Protein AF-A0A6C1QV96-F1 (afdb_monomer)

Mean predicted aligned error: 10.07 Å

Structure (mmCIF, N/CA/C/O backbone):
data_AF-A0A6C1QV96-F1
#
_entry.id   AF-A0A6C1QV96-F1
#
loop_
_atom_site.group_PDB
_atom_site.id
_atom_site.type_symbol
_atom_site.label_atom_id
_atom_site.label_alt_id
_atom_site.label_comp_id
_atom_site.label_asym_id
_atom_site.label_entity_id
_atom_site.label_seq_id
_atom_site.pdbx_PDB_ins_code
_atom_site.Cartn_x
_atom_site.Cartn_y
_atom_site.Cartn_z
_atom_site.occupancy
_atom_site.B_iso_or_equiv
_atom_site.auth_seq_id
_atom_site.auth_comp_id
_atom_site.auth_asym_id
_atom_site.auth_atom_id
_atom_site.pdbx_PDB_model_num
ATOM 1 N N . MET A 1 1 ? 5.468 9.090 10.268 1.00 42.44 1 MET A N 1
ATOM 2 C CA . MET A 1 1 ? 4.705 9.074 11.534 1.00 42.44 1 MET A CA 1
ATOM 3 C C . MET A 1 1 ? 4.194 7.648 11.706 1.00 42.44 1 MET A C 1
ATOM 5 O O . MET A 1 1 ? 3.768 7.083 10.710 1.00 42.44 1 MET A O 1
ATOM 9 N N . ARG A 1 2 ? 4.436 7.031 12.870 1.00 30.80 2 ARG A N 1
ATOM 10 C CA . ARG A 1 2 ? 4.419 5.569 13.121 1.00 30.80 2 ARG A CA 1
ATOM 11 C C . ARG A 1 2 ? 2.997 5.067 13.386 1.00 30.80 2 ARG A C 1
ATOM 13 O O . ARG A 1 2 ? 2.287 5.764 14.103 1.00 30.80 2 ARG A O 1
ATOM 20 N N . ALA A 1 3 ? 2.606 3.925 12.824 1.00 29.66 3 ALA A N 1
ATOM 21 C CA . ALA A 1 3 ? 1.227 3.441 12.750 1.00 29.66 3 ALA A CA 1
ATOM 22 C C . ALA A 1 3 ? 1.104 2.076 13.427 1.00 29.66 3 ALA A C 1
ATOM 24 O O . ALA A 1 3 ? 1.693 1.108 12.966 1.00 29.66 3 ALA A O 1
ATOM 25 N N . ARG A 1 4 ? 0.326 2.020 14.512 1.00 46.94 4 ARG A N 1
ATOM 26 C CA . ARG A 1 4 ? 0.159 0.824 15.344 1.00 46.94 4 ARG A CA 1
ATOM 27 C C . ARG A 1 4 ? -1.133 0.080 15.023 1.00 46.94 4 ARG A C 1
ATOM 29 O O . ARG A 1 4 ? -2.158 0.720 14.788 1.00 46.94 4 ARG A O 1
ATOM 36 N N . PHE A 1 5 ? -1.088 -1.251 15.064 1.00 37.53 5 PHE A N 1
ATOM 37 C CA . PHE A 1 5 ? -2.186 -2.141 14.682 1.00 37.53 5 PHE A CA 1
ATOM 38 C C . PHE A 1 5 ? -2.646 -3.046 15.832 1.00 37.53 5 PHE A C 1
ATOM 40 O O . PHE A 1 5 ? -1.826 -3.669 16.489 1.00 37.53 5 PHE A O 1
ATOM 47 N N . LEU A 1 6 ? -3.963 -3.163 16.062 1.00 41.91 6 LEU A N 1
ATOM 48 C CA . LEU A 1 6 ? -4.543 -4.120 17.021 1.00 41.91 6 LEU A CA 1
ATOM 49 C C . LEU A 1 6 ? -5.731 -4.884 16.407 1.00 41.91 6 LEU A C 1
ATOM 51 O O . LEU A 1 6 ? -6.506 -4.312 15.639 1.00 41.91 6 LEU A O 1
ATOM 55 N N . CYS A 1 7 ? -5.881 -6.166 16.753 1.00 37.94 7 CYS A N 1
ATOM 56 C CA . CYS A 1 7 ? -7.058 -7.007 16.502 1.00 37.94 7 CYS A CA 1
ATOM 57 C C . CYS A 1 7 ? -7.364 -7.795 17.788 1.00 37.94 7 CYS A C 1
ATOM 59 O O . CYS A 1 7 ? -6.455 -8.359 18.385 1.00 37.94 7 CYS A O 1
ATOM 61 N N . ALA A 1 8 ? -8.620 -7.841 18.238 1.00 47.38 8 ALA A N 1
ATOM 62 C CA . ALA A 1 8 ? -9.028 -8.585 19.435 1.00 47.38 8 ALA A CA 1
ATOM 63 C C . ALA A 1 8 ? -10.166 -9.554 19.097 1.00 47.38 8 ALA A C 1
ATOM 65 O O . ALA A 1 8 ? -11.091 -9.165 18.384 1.00 47.38 8 ALA A O 1
ATOM 66 N N . VAL A 1 9 ? -10.136 -10.780 19.641 1.00 48.00 9 VAL A N 1
ATOM 67 C CA . VAL A 1 9 ? -11.292 -11.694 19.638 1.00 48.00 9 VAL A 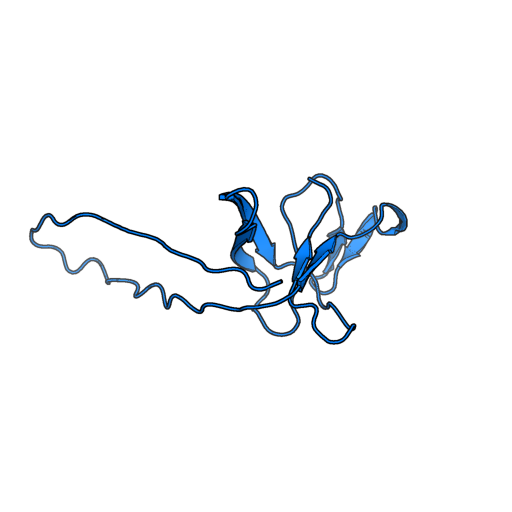CA 1
ATOM 68 C C . VAL A 1 9 ? -11.442 -12.417 20.981 1.00 48.00 9 VAL A C 1
ATOM 70 O O . VAL A 1 9 ? -10.479 -12.827 21.624 1.00 48.00 9 VAL A O 1
ATOM 73 N N . VAL A 1 10 ? -12.715 -12.505 21.362 1.00 46.19 10 VAL A N 1
ATOM 74 C CA . VAL A 1 10 ? -13.359 -13.002 22.580 1.00 46.19 10 VAL A CA 1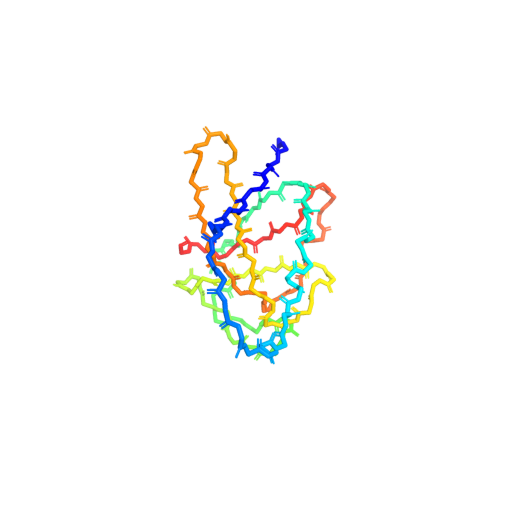
ATOM 75 C C . VAL A 1 10 ? -13.281 -14.532 22.727 1.00 46.19 10 VAL A C 1
ATOM 77 O O . VAL A 1 10 ? -13.343 -15.268 21.746 1.00 46.19 10 VAL A O 1
ATOM 80 N N . LEU A 1 11 ? -13.196 -14.998 23.980 1.00 55.75 11 LEU A N 1
ATOM 81 C CA . LEU A 1 11 ? -13.227 -16.404 24.406 1.00 55.75 11 LEU A CA 1
ATOM 82 C C . LEU A 1 11 ? -14.634 -17.026 24.286 1.00 55.75 11 LEU A C 1
ATOM 84 O O . LEU A 1 11 ? -15.569 -16.497 24.881 1.00 55.75 11 LEU A O 1
ATOM 88 N N . ALA A 1 12 ? -14.753 -18.211 23.676 1.00 45.41 12 ALA A N 1
ATOM 89 C CA . ALA A 1 12 ? -15.665 -19.273 24.130 1.00 45.41 12 ALA A CA 1
ATOM 90 C C . ALA A 1 12 ? -15.306 -20.626 23.487 1.00 45.41 12 ALA A C 1
ATOM 92 O O . ALA A 1 12 ? -14.986 -20.713 22.306 1.00 45.41 12 ALA A O 1
ATOM 93 N N . ALA A 1 13 ? -15.331 -21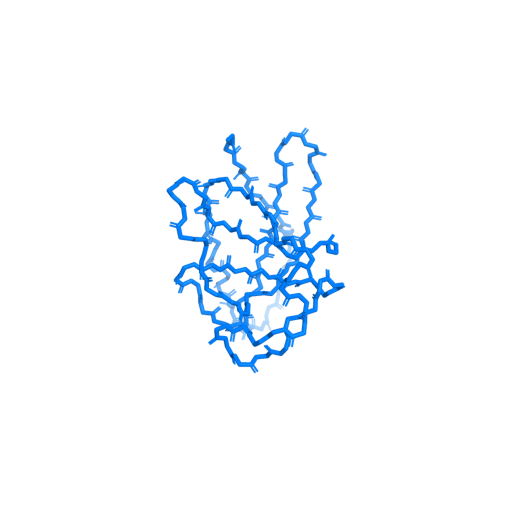.674 24.305 1.00 56.44 13 ALA A N 1
ATOM 94 C CA . ALA A 1 13 ? -14.845 -23.019 24.028 1.00 56.44 13 ALA A CA 1
ATOM 95 C C . ALA A 1 13 ? -15.840 -23.910 23.250 1.00 56.44 13 ALA A C 1
ATOM 97 O O . ALA A 1 13 ? -17.046 -23.697 23.333 1.00 56.44 13 ALA A O 1
ATOM 98 N N . ILE A 1 14 ? -15.312 -24.973 22.614 1.00 52.75 14 ILE A N 1
ATOM 99 C CA . ILE A 1 14 ? -15.711 -26.406 22.715 1.00 52.75 14 ILE A CA 1
ATOM 100 C C . ILE A 1 14 ? -15.491 -27.164 21.375 1.00 52.75 14 ILE A C 1
ATOM 102 O O . ILE A 1 14 ? -16.179 -26.960 20.382 1.00 52.75 14 ILE A O 1
ATOM 106 N N . LEU A 1 15 ? -14.526 -28.095 21.420 1.00 52.16 15 LEU A N 1
ATOM 107 C CA . LEU A 1 15 ? -14.454 -29.417 20.763 1.00 52.16 15 LEU A CA 1
ATOM 108 C C . LEU A 1 15 ? -14.562 -29.575 19.228 1.00 52.16 15 LEU A C 1
ATOM 110 O O . LEU A 1 15 ? -15.283 -30.430 18.724 1.00 52.16 15 LEU A O 1
ATOM 114 N N . THR A 1 16 ? -13.720 -28.875 18.482 1.00 57.06 16 THR A N 1
ATOM 115 C CA . THR A 1 16 ? -13.222 -29.326 17.167 1.00 57.06 16 THR A CA 1
ATOM 116 C C . THR A 1 16 ? -11.742 -28.950 17.107 1.00 57.06 16 THR A C 1
ATOM 118 O O . THR A 1 16 ? -11.407 -27.855 17.565 1.00 57.06 16 THR A O 1
ATOM 121 N N . PRO A 1 17 ? -10.814 -29.764 16.560 1.00 53.94 17 PRO A N 1
ATOM 122 C CA . PRO A 1 17 ? -9.563 -29.197 16.103 1.00 53.94 17 PRO A CA 1
ATOM 123 C C . PRO A 1 17 ? -9.918 -28.478 14.802 1.00 53.94 17 PRO A C 1
ATOM 125 O O . PRO A 1 17 ? -9.635 -28.954 13.706 1.00 53.94 17 PRO A O 1
ATOM 128 N N . VAL A 1 18 ? -10.606 -27.338 14.904 1.00 59.34 18 VAL A N 1
ATOM 129 C CA . VAL A 1 18 ? -10.419 -26.316 13.885 1.00 59.34 18 VAL A CA 1
ATOM 130 C C . VAL A 1 18 ? -8.929 -26.074 13.949 1.00 59.34 18 VAL A C 1
ATOM 132 O O . VAL A 1 18 ? -8.424 -25.651 14.988 1.00 59.34 18 VAL A O 1
ATOM 135 N N . LEU A 1 19 ? -8.225 -26.482 12.893 1.00 56.03 19 LEU A N 1
ATOM 136 C CA . LEU A 1 19 ? -6.865 -26.058 12.616 1.00 56.03 19 LEU A CA 1
ATOM 137 C C . LEU A 1 19 ? -6.826 -24.570 12.937 1.00 56.03 19 LEU A C 1
ATOM 139 O O . LEU A 1 19 ? -7.373 -23.760 12.188 1.00 56.03 19 LEU A O 1
ATOM 143 N N . ALA A 1 20 ? -6.293 -24.237 14.110 1.00 52.66 20 ALA A N 1
ATOM 144 C CA . ALA A 1 20 ? -6.131 -22.870 14.531 1.00 52.66 20 ALA A CA 1
ATOM 145 C C . ALA A 1 20 ? -5.059 -22.334 13.595 1.00 52.66 20 ALA A C 1
ATOM 147 O O . ALA A 1 20 ? -3.865 -22.521 13.823 1.00 52.66 20 ALA A O 1
ATOM 148 N N . PHE A 1 21 ? -5.499 -21.775 12.468 1.00 52.81 21 PHE A N 1
ATOM 149 C CA . PHE A 1 21 ? -4.665 -20.940 11.634 1.00 52.81 21 PHE A CA 1
ATOM 150 C C . PHE A 1 21 ? -4.200 -19.822 12.553 1.00 52.81 21 PHE A C 1
ATOM 152 O O . PHE A 1 21 ? -4.948 -18.894 12.853 1.00 52.81 21 PHE A O 1
ATOM 159 N N . ALA A 1 22 ? -2.982 -19.962 13.064 1.00 48.97 22 ALA A N 1
ATOM 160 C CA . ALA A 1 22 ? -2.292 -18.877 13.713 1.00 48.97 22 ALA A CA 1
ATOM 161 C C . ALA A 1 22 ? -2.176 -17.775 12.657 1.00 48.97 22 ALA A C 1
ATOM 163 O O . ALA A 1 22 ? -1.394 -17.885 11.713 1.00 48.97 22 ALA A O 1
ATOM 164 N N . GLN A 1 23 ? -3.019 -16.747 12.759 1.00 52.97 23 GLN A N 1
ATOM 165 C CA . GLN A 1 23 ? -2.787 -15.510 12.037 1.00 52.97 23 GLN A CA 1
ATOM 166 C C . GLN A 1 23 ? -1.530 -14.921 12.661 1.00 52.97 23 GLN A C 1
ATOM 168 O O . GLN A 1 23 ? -1.573 -14.364 13.753 1.00 52.97 23 GLN A O 1
ATOM 173 N N . THR A 1 24 ? -0.385 -15.129 12.017 1.00 56.34 24 THR A N 1
ATOM 174 C CA . THR A 1 24 ? 0.846 -14.461 12.420 1.00 56.34 24 THR A CA 1
ATOM 175 C C . THR A 1 24 ? 0.632 -12.972 12.182 1.00 56.34 24 THR A C 1
ATOM 177 O O . THR A 1 24 ? 0.708 -12.501 11.047 1.00 56.34 24 THR A O 1
ATOM 180 N N . GLU A 1 25 ? 0.285 -12.239 13.237 1.00 63.94 25 GLU A N 1
ATOM 181 C CA . GLU A 1 25 ? 0.149 -10.790 13.178 1.00 63.94 25 GLU A CA 1
ATOM 182 C C . GLU A 1 25 ? 1.549 -10.191 13.038 1.00 63.94 25 GLU A C 1
ATOM 184 O O . GLU A 1 25 ? 2.310 -10.079 13.997 1.00 63.94 25 GLU A O 1
ATOM 189 N N . HIS A 1 26 ? 1.924 -9.884 11.798 1.00 76.19 26 HIS A N 1
ATOM 190 C CA . HIS A 1 26 ? 3.186 -9.231 11.492 1.00 76.19 26 HIS A CA 1
ATOM 191 C C . HIS A 1 26 ? 2.951 -7.725 11.382 1.00 76.19 26 HIS A C 1
ATOM 193 O O . HIS A 1 26 ? 2.441 -7.236 10.372 1.00 76.19 26 HIS A O 1
ATOM 199 N N . GLU A 1 27 ? 3.310 -6.990 12.431 1.00 82.00 27 GLU A N 1
ATOM 200 C CA . GLU A 1 27 ? 3.180 -5.536 12.465 1.00 82.00 27 GLU A CA 1
ATOM 201 C C . GLU A 1 27 ? 4.334 -4.874 11.699 1.00 82.00 27 GLU A C 1
ATOM 203 O O . GLU A 1 27 ? 5.506 -5.224 11.858 1.00 82.00 27 GLU A O 1
ATOM 208 N N . LEU A 1 28 ? 3.994 -3.927 10.824 1.00 86.75 28 LEU A N 1
ATOM 209 C CA . LEU A 1 28 ? 4.948 -3.156 10.036 1.00 86.75 28 LEU A CA 1
ATOM 210 C C . LEU A 1 28 ? 4.682 -1.669 10.242 1.00 86.75 28 LEU A C 1
ATOM 212 O O . LEU A 1 28 ? 3.614 -1.163 9.906 1.00 86.75 28 LEU A O 1
ATOM 216 N N . ASP A 1 29 ? 5.694 -0.967 10.737 1.00 89.44 29 ASP A N 1
ATOM 217 C CA . ASP A 1 29 ? 5.658 0.471 10.975 1.00 89.44 29 ASP A CA 1
ATOM 218 C C . ASP A 1 29 ? 6.329 1.239 9.831 1.00 89.44 29 ASP A C 1
ATOM 220 O O . ASP A 1 29 ? 7.489 0.992 9.493 1.00 89.44 29 ASP A O 1
ATOM 224 N N . GLY A 1 30 ? 5.649 2.246 9.278 1.00 90.94 30 GLY A N 1
ATOM 225 C CA . GLY A 1 30 ? 6.286 3.185 8.357 1.00 90.94 30 GLY A CA 1
ATOM 226 C C . GLY A 1 30 ? 5.328 4.122 7.639 1.00 90.94 30 GLY A C 1
ATOM 227 O O . GLY A 1 30 ? 4.158 4.239 7.992 1.00 90.94 30 GLY A O 1
ATOM 228 N N . LEU A 1 31 ? 5.848 4.848 6.648 1.00 93.62 31 LEU A N 1
ATOM 229 C CA . LEU A 1 31 ? 5.045 5.803 5.887 1.00 93.62 31 LEU A CA 1
ATOM 230 C C . LEU A 1 31 ? 4.193 5.080 4.842 1.00 93.62 31 LEU A C 1
ATOM 232 O O . LEU A 1 31 ? 4.694 4.240 4.092 1.00 93.62 31 LEU A O 1
ATOM 236 N N . ALA A 1 32 ? 2.926 5.467 4.761 1.00 92.19 32 ALA A N 1
ATOM 237 C CA . ALA A 1 32 ? 2.058 5.126 3.647 1.00 92.19 32 ALA A CA 1
ATOM 238 C C . ALA A 1 32 ? 2.032 6.274 2.633 1.00 92.19 32 ALA A C 1
ATOM 240 O O . ALA A 1 32 ? 2.173 7.447 2.990 1.00 92.19 32 ALA A O 1
ATOM 241 N N . SER A 1 33 ? 1.831 5.942 1.366 1.00 91.88 33 SER A N 1
ATOM 242 C CA . SER A 1 33 ? 1.444 6.913 0.346 1.00 91.88 33 SER A CA 1
ATOM 243 C C . SER A 1 33 ? 0.415 6.296 -0.595 1.00 91.88 33 SER A C 1
ATOM 245 O O . SER A 1 33 ? -0.100 5.220 -0.303 1.00 91.88 33 SER A O 1
ATOM 247 N N . TRP A 1 34 ? 0.094 6.960 -1.702 1.00 89.25 34 TRP A N 1
ATOM 248 C CA . TRP A 1 34 ? -0.834 6.429 -2.691 1.00 89.25 34 TRP A CA 1
ATOM 249 C C . TRP A 1 34 ? -0.368 6.716 -4.120 1.00 89.25 34 TRP A C 1
ATOM 251 O O . TRP A 1 34 ? 0.367 7.673 -4.386 1.00 89.25 34 TRP A O 1
ATOM 261 N N . TYR A 1 35 ? -0.798 5.871 -5.053 1.00 80.62 35 TYR A N 1
ATOM 262 C CA . TYR A 1 35 ? -0.479 5.995 -6.470 1.00 80.62 35 TYR A CA 1
ATOM 263 C C . TYR A 1 35 ? -1.301 7.087 -7.156 1.00 80.62 35 TYR A C 1
ATOM 265 O O . TYR A 1 35 ? -2.524 7.006 -7.239 1.00 80.62 35 TYR A O 1
ATOM 273 N N . GLY A 1 36 ? -0.627 8.068 -7.760 1.00 71.75 36 GLY A N 1
ATOM 274 C CA . GLY A 1 36 ? -1.286 9.055 -8.621 1.00 71.75 36 GLY A CA 1
ATOM 275 C C . GLY A 1 36 ? -1.989 8.418 -9.831 1.00 71.75 36 GLY A C 1
ATOM 276 O O . GLY A 1 36 ? -1.523 7.419 -10.377 1.00 71.75 36 GLY A O 1
ATOM 277 N N . GLY A 1 37 ? -3.065 9.042 -10.323 1.00 79.31 37 GLY A N 1
ATOM 278 C CA . GLY A 1 37 ? -3.920 8.494 -11.395 1.00 79.31 37 GLY A CA 1
ATOM 279 C C . GLY A 1 37 ? -3.225 8.160 -12.725 1.00 79.31 37 GLY A C 1
ATOM 280 O O . GLY A 1 37 ? -3.767 7.411 -13.529 1.00 79.31 37 GLY A O 1
ATOM 281 N N . LYS A 1 38 ? -1.991 8.632 -12.944 1.00 86.50 38 LYS A N 1
ATOM 282 C CA . LYS A 1 38 ? -1.166 8.332 -14.130 1.00 86.50 38 LYS A CA 1
ATOM 283 C C . LYS A 1 38 ? -0.863 6.841 -14.350 1.00 86.50 38 LYS A C 1
ATOM 285 O O . LYS A 1 38 ? -0.394 6.474 -15.428 1.00 86.50 38 LYS A O 1
ATOM 290 N N . PHE A 1 39 ? -1.053 6.007 -13.327 1.00 88.12 39 PHE A N 1
ATOM 291 C CA . PHE A 1 39 ? -0.812 4.566 -13.402 1.00 88.12 39 PHE A CA 1
ATOM 292 C C . PHE A 1 39 ? -2.050 3.759 -13.814 1.00 88.12 39 PHE A C 1
ATOM 294 O O . PHE A 1 39 ? -1.893 2.582 -14.128 1.00 88.12 39 PHE A O 1
ATOM 301 N N . GLN A 1 40 ? -3.250 4.359 -13.835 1.00 92.94 40 GLN A N 1
ATOM 302 C CA . GLN A 1 40 ? -4.494 3.673 -14.213 1.00 92.94 40 GLN A CA 1
ATOM 303 C C . GLN A 1 40 ? -4.325 2.922 -15.540 1.00 92.94 40 GLN A C 1
ATOM 305 O O . GLN A 1 40 ? -3.821 3.483 -16.515 1.00 92.94 40 GLN A O 1
ATOM 310 N N . GLY A 1 41 ? -4.767 1.665 -15.581 1.00 93.31 41 GLY A N 1
ATOM 311 C CA . GLY A 1 41 ? -4.748 0.849 -16.794 1.00 93.31 41 GLY A CA 1
ATOM 312 C C . GLY A 1 41 ? -3.393 0.212 -17.121 1.00 93.31 41 GLY A C 1
ATOM 313 O O . GLY A 1 41 ? -3.296 -0.527 -18.098 1.00 93.31 41 GLY A O 1
ATOM 314 N N . ARG A 1 42 ? -2.341 0.470 -16.334 1.00 94.75 42 ARG A N 1
ATOM 315 C CA . ARG A 1 42 ? -1.035 -0.192 -16.493 1.00 94.75 42 ARG A CA 1
ATOM 316 C C . ARG A 1 42 ? -1.008 -1.527 -15.765 1.00 94.75 42 ARG A C 1
ATOM 318 O O . ARG A 1 42 ? -1.773 -1.733 -14.834 1.00 94.75 42 ARG A O 1
ATOM 325 N N . LEU A 1 43 ? -0.092 -2.405 -16.156 1.00 96.88 43 LEU A N 1
ATOM 326 C CA . LEU A 1 43 ? 0.138 -3.653 -15.434 1.00 96.88 43 LEU A CA 1
ATOM 327 C C . LEU A 1 43 ? 0.866 -3.390 -14.110 1.00 96.88 43 LEU A C 1
ATOM 329 O O . LEU A 1 43 ? 1.843 -2.639 -14.078 1.00 96.88 43 LEU A O 1
ATOM 333 N N . THR A 1 44 ? 0.396 -4.026 -13.043 1.00 96.56 44 THR A N 1
ATOM 334 C CA . THR A 1 44 ? 1.100 -4.162 -11.765 1.00 96.56 44 THR A CA 1
ATOM 335 C C . THR A 1 44 ? 2.161 -5.262 -11.859 1.00 96.56 44 THR A C 1
ATOM 337 O O . THR A 1 44 ? 2.202 -6.054 -12.805 1.00 96.56 44 THR A O 1
ATOM 340 N N . ALA A 1 45 ? 3.014 -5.373 -10.844 1.00 96.25 45 ALA A N 1
ATOM 341 C CA . ALA A 1 45 ? 4.041 -6.406 -10.767 1.00 96.25 45 ALA A CA 1
ATOM 342 C C . ALA A 1 45 ? 3.492 -7.842 -10.683 1.00 96.25 45 ALA A C 1
ATOM 344 O O . ALA A 1 45 ? 4.240 -8.779 -10.962 1.00 96.25 45 ALA A O 1
ATOM 345 N N . ASN A 1 46 ? 2.223 -8.040 -10.304 1.00 95.00 46 ASN A N 1
ATOM 346 C CA . ASN A 1 46 ? 1.584 -9.358 -10.359 1.00 95.00 46 ASN A CA 1
ATOM 347 C C . ASN A 1 46 ? 0.871 -9.646 -11.694 1.00 95.00 46 ASN A C 1
ATOM 349 O O . ASN A 1 46 ? 0.299 -10.722 -11.847 1.00 95.00 46 ASN A O 1
ATOM 353 N N . GLY A 1 47 ? 0.924 -8.712 -12.651 1.00 96.06 47 GLY A N 1
ATOM 354 C CA . GLY A 1 47 ? 0.341 -8.851 -13.985 1.00 96.06 47 GLY A CA 1
ATOM 355 C C . GLY A 1 47 ? -1.127 -8.433 -14.098 1.00 96.06 47 GLY A C 1
ATOM 356 O O . GLY A 1 47 ? -1.690 -8.527 -15.186 1.00 96.06 47 GLY A O 1
ATOM 357 N N . GLU A 1 48 ? -1.758 -7.960 -13.022 1.00 95.94 48 GLU A N 1
ATOM 358 C CA . GLU A 1 48 ? -3.104 -7.385 -13.080 1.00 95.94 48 GLU A CA 1
ATOM 359 C C . GLU A 1 48 ? -3.081 -5.970 -13.670 1.00 95.94 48 GLU A C 1
ATOM 361 O O . GLU A 1 48 ? -2.093 -5.245 -13.573 1.00 95.94 48 GLU A O 1
ATOM 366 N N . VAL A 1 49 ? -4.199 -5.535 -14.251 1.00 96.31 49 VAL A N 1
ATOM 367 C CA . VAL A 1 49 ? -4.376 -4.130 -14.631 1.00 96.31 49 VAL A CA 1
ATOM 368 C C . VAL A 1 49 ? -4.665 -3.312 -13.373 1.00 96.31 49 VAL A C 1
ATOM 370 O O . VAL A 1 49 ? -5.635 -3.575 -12.665 1.00 96.31 49 VAL A O 1
ATOM 373 N N . PHE A 1 50 ? -3.840 -2.302 -13.107 1.00 94.44 50 PHE A N 1
ATOM 374 C CA . PHE A 1 50 ? -4.033 -1.384 -11.997 1.00 94.44 50 PHE A CA 1
ATOM 375 C C . PHE A 1 50 ? -5.298 -0.548 -12.192 1.00 94.44 50 PHE A C 1
ATOM 377 O O . PHE A 1 50 ? -5.446 0.184 -13.179 1.00 94.44 50 PHE A O 1
ATOM 384 N N . ASP A 1 51 ? -6.170 -0.612 -11.191 1.00 92.88 51 ASP A N 1
ATOM 385 C CA . ASP A 1 51 ? -7.372 0.194 -11.083 1.00 92.88 51 ASP A CA 1
ATOM 386 C C . ASP A 1 51 ? -7.347 0.991 -9.779 1.00 92.88 51 ASP A C 1
ATOM 388 O O . ASP A 1 51 ? -7.368 0.440 -8.679 1.00 92.88 51 ASP A O 1
ATOM 392 N N . THR A 1 52 ? -7.330 2.315 -9.905 1.00 91.75 52 THR A N 1
ATOM 393 C CA . THR A 1 52 ? -7.322 3.250 -8.778 1.00 91.75 52 THR A CA 1
ATOM 394 C C . THR A 1 52 ? -8.550 3.135 -7.883 1.00 91.75 52 THR A C 1
ATOM 396 O O . THR A 1 52 ? -8.484 3.615 -6.755 1.00 91.75 52 THR A O 1
ATOM 399 N N . ASN A 1 53 ? -9.641 2.526 -8.362 1.00 92.88 53 ASN A N 1
ATOM 400 C CA . ASN A 1 53 ? -10.882 2.343 -7.607 1.00 92.88 53 ASN A CA 1
ATOM 401 C C . ASN A 1 53 ? -10.950 1.010 -6.843 1.00 92.88 53 ASN A C 1
ATOM 403 O O . ASN A 1 53 ? -11.915 0.779 -6.120 1.00 92.88 53 ASN A O 1
ATOM 407 N N . GLN A 1 54 ? -9.960 0.126 -6.992 1.00 93.75 54 GLN A N 1
ATOM 408 C CA . GLN A 1 54 ? -9.899 -1.119 -6.227 1.00 93.75 54 GLN A CA 1
ATOM 409 C C . GLN A 1 54 ? -9.095 -0.939 -4.945 1.00 93.75 54 GLN A C 1
ATOM 411 O O . GLN A 1 54 ? -8.134 -0.181 -4.921 1.00 93.75 54 GLN A O 1
ATOM 416 N N . LEU A 1 55 ? -9.437 -1.681 -3.892 1.00 96.06 55 LEU A N 1
ATOM 417 C CA . LEU A 1 55 ? -8.721 -1.682 -2.612 1.00 96.06 55 LEU A CA 1
ATOM 418 C C . LEU A 1 55 ? -7.449 -2.541 -2.692 1.00 96.06 55 LEU A C 1
ATOM 420 O O . LEU A 1 55 ? -7.384 -3.667 -2.188 1.00 96.06 55 LEU A O 1
ATOM 424 N N . THR A 1 56 ? -6.431 -2.014 -3.365 1.00 96.62 56 THR A N 1
ATOM 425 C CA . THR A 1 56 ? -5.152 -2.692 -3.595 1.00 96.62 56 THR A CA 1
ATOM 426 C C . THR A 1 56 ? -3.973 -1.844 -3.145 1.00 96.62 56 THR A C 1
ATOM 428 O O . THR A 1 56 ? -4.074 -0.625 -3.019 1.00 96.62 56 THR A O 1
ATOM 431 N N . ALA A 1 57 ? -2.835 -2.490 -2.916 1.00 96.88 57 ALA A N 1
ATOM 432 C CA . ALA A 1 57 ? -1.615 -1.816 -2.507 1.00 96.88 57 ALA A CA 1
ATOM 433 C C . ALA A 1 57 ? -0.355 -2.508 -3.032 1.00 96.88 57 ALA A C 1
ATOM 435 O O . ALA A 1 57 ? -0.363 -3.681 -3.420 1.00 96.88 57 ALA A O 1
ATOM 436 N N . ALA A 1 58 ? 0.751 -1.778 -2.974 1.00 96.81 58 ALA A N 1
ATOM 437 C CA . ALA A 1 58 ? 2.073 -2.298 -3.246 1.00 96.81 58 ALA A CA 1
ATOM 438 C C . ALA A 1 58 ? 2.909 -2.421 -1.987 1.00 96.81 58 ALA A C 1
ATOM 440 O O . ALA A 1 58 ? 2.941 -1.524 -1.141 1.00 96.81 58 ALA A O 1
ATOM 441 N N . HIS A 1 59 ? 3.640 -3.527 -1.918 1.00 96.69 59 HIS A N 1
ATOM 442 C CA . HIS A 1 59 ? 4.584 -3.793 -0.850 1.00 96.69 59 HIS A CA 1
ATOM 443 C C . HIS A 1 59 ? 5.811 -4.538 -1.396 1.00 96.69 59 HIS A C 1
ATOM 445 O O . HIS A 1 59 ? 5.713 -5.329 -2.340 1.00 96.69 59 HIS A O 1
ATOM 451 N N . ARG A 1 60 ? 6.988 -4.300 -0.799 1.00 95.06 60 ARG A N 1
ATOM 452 C CA . ARG A 1 60 ? 8.277 -4.797 -1.313 1.00 95.06 60 ARG A CA 1
ATOM 453 C C . ARG A 1 60 ? 8.374 -6.319 -1.292 1.00 95.06 60 ARG A C 1
ATOM 455 O O . ARG A 1 60 ? 8.800 -6.911 -2.275 1.00 95.06 60 ARG A O 1
ATOM 462 N N . THR A 1 61 ? 8.004 -6.926 -0.166 1.00 94.88 61 THR A N 1
ATOM 463 C CA . THR A 1 61 ? 8.286 -8.346 0.111 1.00 94.88 61 THR A CA 1
ATOM 464 C C . THR A 1 61 ? 7.057 -9.203 0.392 1.00 94.88 61 THR A C 1
ATOM 466 O O . THR A 1 61 ? 7.104 -10.398 0.120 1.00 94.88 61 THR A O 1
ATOM 469 N N . LEU A 1 62 ? 5.960 -8.629 0.904 1.00 94.94 62 LEU A N 1
ATOM 470 C CA . LEU A 1 62 ? 4.718 -9.371 1.112 1.00 94.94 62 LEU A CA 1
ATOM 471 C C . LEU A 1 62 ? 4.277 -10.116 -0.166 1.00 94.94 62 LEU A C 1
ATOM 473 O O . LEU A 1 62 ? 4.303 -9.533 -1.265 1.00 94.94 62 LEU A O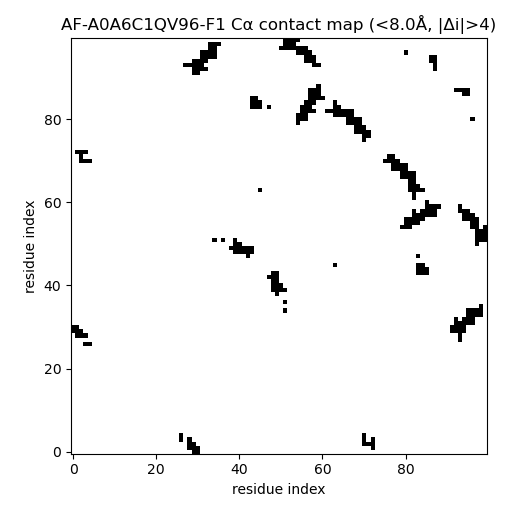 1
ATOM 477 N N . PRO A 1 63 ? 3.857 -11.390 -0.035 1.00 96.06 63 PRO A N 1
ATOM 478 C CA . PRO A 1 63 ? 3.334 -12.162 -1.153 1.00 96.06 63 PRO A CA 1
ATOM 479 C C . PRO A 1 63 ? 2.168 -11.454 -1.840 1.00 96.06 63 PRO A C 1
ATOM 481 O O . PRO A 1 63 ? 1.366 -10.770 -1.197 1.00 96.06 63 PRO A O 1
ATOM 484 N N . PHE A 1 64 ? 2.040 -11.645 -3.150 1.00 96.94 64 PHE A N 1
ATOM 485 C CA . PHE A 1 64 ? 0.845 -11.185 -3.850 1.00 96.94 64 PHE A CA 1
ATOM 486 C C . PHE A 1 64 ? -0.388 -11.925 -3.326 1.00 96.94 64 PHE A C 1
ATOM 488 O O . PHE A 1 64 ? -0.313 -13.099 -2.972 1.00 96.94 64 PHE A O 1
ATOM 495 N N . GLY A 1 65 ? -1.512 -11.220 -3.244 1.00 94.56 65 GLY A N 1
ATOM 496 C CA . GLY A 1 65 ? -2.743 -11.723 -2.638 1.00 94.56 65 GLY A CA 1
ATOM 497 C C . GLY A 1 65 ? -2.805 -11.576 -1.117 1.00 94.56 65 GLY A C 1
ATOM 498 O O . GLY A 1 65 ? -3.878 -11.774 -0.555 1.00 94.56 65 GLY A O 1
ATOM 499 N N . THR A 1 66 ? -1.713 -11.178 -0.450 1.00 95.44 66 THR A N 1
ATOM 500 C CA . THR A 1 66 ? -1.745 -10.894 0.993 1.00 95.44 66 THR A CA 1
ATOM 501 C C . THR A 1 66 ? -2.774 -9.807 1.280 1.00 95.44 66 THR A C 1
ATOM 503 O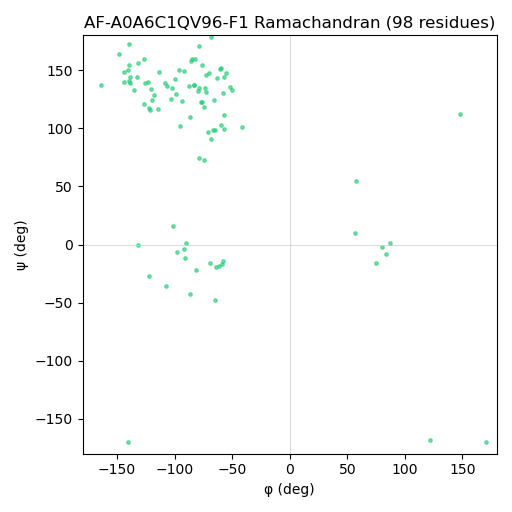 O . THR A 1 66 ? -2.767 -8.756 0.637 1.00 95.44 66 THR A O 1
ATOM 506 N N . ILE A 1 67 ? -3.644 -10.061 2.253 1.00 96.00 67 ILE A N 1
ATOM 507 C CA . ILE A 1 67 ? -4.613 -9.091 2.751 1.00 96.00 67 ILE A CA 1
ATOM 508 C C . ILE A 1 67 ? -3.998 -8.388 3.952 1.00 96.00 67 ILE A C 1
ATOM 510 O O . ILE A 1 67 ? -3.596 -9.038 4.916 1.00 96.00 67 ILE A O 1
ATOM 514 N N . VAL A 1 68 ? -3.921 -7.064 3.887 1.00 94.75 68 VAL A N 1
ATOM 515 C CA . VAL A 1 68 ? -3.380 -6.239 4.964 1.00 94.75 68 VAL A CA 1
ATOM 516 C C . VAL A 1 68 ? -4.415 -5.222 5.402 1.00 94.75 68 VAL A C 1
ATOM 518 O O . VAL A 1 68 ? -5.126 -4.634 4.589 1.00 94.75 68 VAL A O 1
ATOM 521 N N . ARG A 1 69 ? -4.485 -5.006 6.710 1.00 95.25 69 ARG A N 1
ATOM 522 C CA . ARG A 1 69 ? -5.163 -3.850 7.281 1.00 95.25 69 ARG A CA 1
ATOM 523 C C . ARG A 1 69 ? -4.148 -2.720 7.347 1.00 95.25 69 ARG A C 1
ATOM 525 O O . ARG A 1 69 ? -3.013 -2.952 7.744 1.00 95.25 69 ARG A O 1
ATOM 532 N N . VAL A 1 70 ? -4.552 -1.519 6.961 1.00 94.75 70 VAL A N 1
ATOM 533 C CA . VAL A 1 70 ? -3.759 -0.291 7.052 1.00 94.75 70 VAL A CA 1
ATOM 534 C C . VAL A 1 70 ? -4.515 0.667 7.950 1.00 94.75 70 VAL A 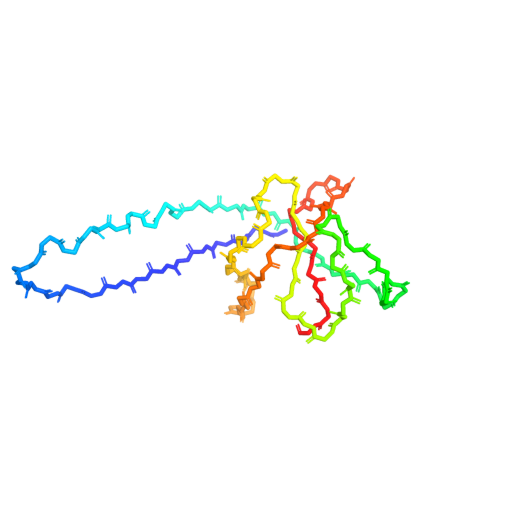C 1
ATOM 536 O O . VAL A 1 70 ? -5.684 0.933 7.699 1.00 94.75 70 VAL A O 1
ATOM 539 N N . ILE A 1 71 ? -3.866 1.141 9.008 1.00 93.94 71 ILE A N 1
ATOM 540 C CA . ILE A 1 71 ? -4.458 1.993 10.033 1.00 93.94 71 ILE A CA 1
ATOM 541 C C . ILE A 1 71 ? -3.705 3.311 10.004 1.00 93.94 71 ILE A C 1
ATOM 543 O O . ILE A 1 71 ? -2.475 3.344 10.053 1.00 93.94 71 ILE A O 1
ATOM 547 N N . ASN A 1 72 ? -4.452 4.406 9.925 1.00 92.69 72 ASN A N 1
ATOM 548 C CA . ASN A 1 72 ? -3.928 5.722 10.213 1.00 92.69 72 ASN A CA 1
ATOM 549 C C . ASN A 1 72 ? -4.057 5.963 11.727 1.00 92.69 72 ASN A C 1
ATOM 551 O O . ASN A 1 72 ? -5.166 6.149 12.216 1.00 92.69 72 ASN A O 1
ATOM 555 N N . PRO A 1 73 ? -2.949 5.999 12.480 1.00 90.06 73 PRO A N 1
ATOM 556 C CA . PRO A 1 73 ? -2.973 6.133 13.938 1.00 90.06 73 PRO A CA 1
ATOM 557 C C . PRO A 1 73 ? -3.444 7.517 14.403 1.00 90.06 73 PRO A C 1
ATOM 559 O O . PRO A 1 73 ? -3.738 7.690 15.578 1.00 90.06 73 PRO A O 1
ATOM 562 N N . VAL A 1 74 ? -3.458 8.517 13.512 1.00 91.38 74 VAL A N 1
ATOM 563 C CA . VAL A 1 74 ? -3.855 9.892 13.843 1.00 91.38 74 VAL A CA 1
ATOM 564 C C . VAL A 1 74 ? -5.364 10.065 13.720 1.00 91.38 74 VAL A C 1
ATOM 566 O O . VAL A 1 74 ? -5.970 10.716 14.562 1.00 91.38 74 VAL A O 1
ATOM 569 N N . SER A 1 75 ? -5.966 9.509 12.665 1.00 93.00 75 SER A N 1
ATOM 570 C CA . SER A 1 75 ? -7.414 9.596 12.432 1.00 93.00 75 SER A CA 1
ATOM 571 C C . SER A 1 75 ? -8.188 8.366 12.903 1.00 93.00 75 SER A C 1
ATOM 573 O O . SER A 1 75 ? -9.409 8.360 12.791 1.00 93.00 75 SER A O 1
ATOM 575 N N . GLU A 1 76 ? -7.490 7.317 13.348 1.00 93.12 76 GLU A N 1
ATOM 576 C CA . GLU A 1 76 ? -8.024 5.981 13.671 1.00 93.12 76 GLU A CA 1
ATOM 577 C C . GLU A 1 76 ? -8.767 5.298 12.508 1.00 93.12 76 GLU A C 1
ATOM 579 O O . GLU A 1 76 ? -9.382 4.243 12.661 1.00 93.12 76 GLU A O 1
ATOM 584 N N . GLN A 1 77 ? -8.684 5.870 11.306 1.00 93.69 77 GLN A N 1
ATOM 585 C CA . GLN A 1 77 ? -9.273 5.291 10.110 1.00 93.69 77 GLN A CA 1
ATOM 586 C C . GLN A 1 77 ? -8.465 4.085 9.659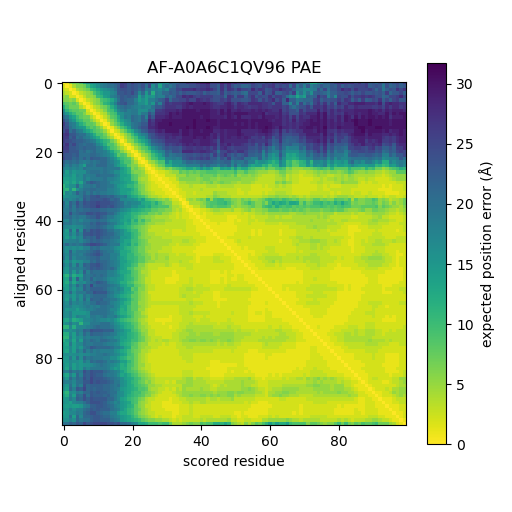 1.00 93.69 77 GLN A C 1
ATOM 588 O O . GLN A 1 77 ? -7.235 4.066 9.744 1.00 93.69 77 GLN A O 1
ATOM 593 N N . GLN A 1 78 ? -9.166 3.099 9.113 1.00 94.56 78 GLN A N 1
ATOM 594 C CA . GLN A 1 78 ? -8.547 1.878 8.641 1.00 94.56 78 GLN A CA 1
ATOM 595 C C . GLN A 1 78 ? -9.166 1.392 7.342 1.00 94.56 78 GLN A C 1
ATOM 597 O O . GLN A 1 78 ? -10.355 1.581 7.094 1.00 94.56 78 GLN A O 1
ATOM 602 N N . VAL A 1 79 ? -8.349 0.727 6.537 1.00 95.25 79 VAL A N 1
ATOM 603 C CA . VAL A 1 79 ? -8.762 0.120 5.277 1.00 95.25 79 VAL A CA 1
ATOM 604 C C . VAL A 1 79 ? -8.110 -1.247 5.134 1.00 95.25 79 VAL A C 1
ATOM 606 O O . VAL A 1 79 ? -6.979 -1.458 5.571 1.00 95.25 79 VAL A O 1
ATOM 609 N N . VAL A 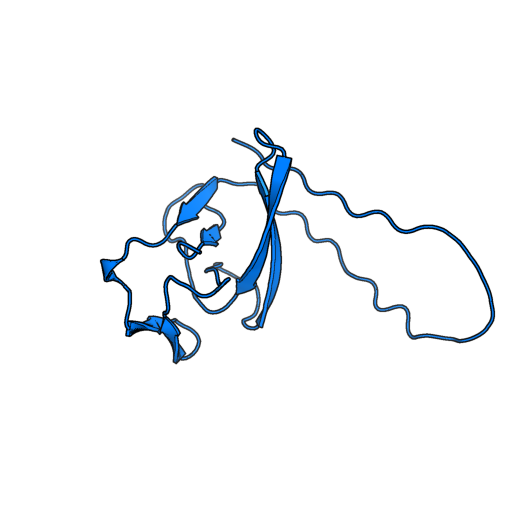1 80 ? -8.836 -2.196 4.553 1.00 96.12 80 VAL A N 1
ATOM 610 C CA . VAL A 1 80 ? -8.307 -3.519 4.219 1.00 96.12 80 VAL A CA 1
ATOM 611 C C . VAL A 1 80 ? -8.031 -3.550 2.725 1.00 96.12 80 VAL A C 1
ATOM 613 O O . VAL A 1 80 ? -8.921 -3.269 1.927 1.00 96.12 80 VAL A O 1
ATOM 616 N N . VAL A 1 81 ? -6.799 -3.881 2.356 1.00 95.88 81 VAL A N 1
ATOM 617 C CA . VAL A 1 81 ? -6.333 -3.885 0.967 1.00 95.88 81 VAL A CA 1
ATOM 618 C C . VAL A 1 81 ? -5.603 -5.179 0.641 1.00 95.88 81 VAL A C 1
ATOM 620 O O . VAL A 1 81 ? -5.062 -5.857 1.517 1.00 95.88 81 VAL A O 1
ATOM 623 N N . ARG A 1 82 ? -5.565 -5.516 -0.646 1.00 97.19 82 ARG A N 1
ATOM 624 C CA . ARG A 1 82 ? -4.829 -6.668 -1.173 1.00 97.19 82 ARG A CA 1
ATOM 625 C C . ARG A 1 82 ? -3.518 -6.229 -1.816 1.00 97.19 82 ARG A C 1
ATOM 627 O O . ARG A 1 82 ? -3.504 -5.303 -2.624 1.00 97.19 82 ARG A O 1
ATOM 634 N N . ILE A 1 83 ? -2.428 -6.932 -1.525 1.00 97.50 83 ILE A N 1
ATOM 635 C CA . ILE A 1 83 ? -1.145 -6.699 -2.192 1.00 97.50 83 ILE A CA 1
ATOM 636 C C . ILE A 1 83 ? -1.188 -7.270 -3.611 1.00 97.50 83 ILE A C 1
ATOM 638 O O . ILE A 1 83 ? -1.325 -8.481 -3.786 1.00 97.50 83 ILE A O 1
ATOM 642 N N . ASN A 1 84 ? -1.034 -6.422 -4.625 1.00 97.50 84 ASN A N 1
ATOM 643 C CA . ASN A 1 84 ? -0.954 -6.847 -6.028 1.00 97.50 84 ASN A CA 1
ATOM 644 C C . ASN A 1 84 ? 0.210 -6.210 -6.799 1.00 97.50 84 ASN A C 1
ATOM 646 O O . ASN A 1 84 ? 0.418 -6.522 -7.968 1.00 97.50 84 ASN A O 1
ATOM 650 N N . ASP A 1 85 ? 0.999 -5.357 -6.149 1.00 96.88 85 ASP A N 1
ATOM 651 C CA . ASP A 1 85 ? 2.091 -4.650 -6.808 1.00 96.88 85 ASP A CA 1
ATOM 652 C C . ASP A 1 85 ? 3.360 -4.564 -5.935 1.00 96.88 85 ASP A C 1
ATOM 654 O O . ASP A 1 85 ? 3.380 -4.984 -4.770 1.00 96.88 85 ASP A O 1
ATOM 658 N N . ARG A 1 86 ? 4.458 -4.076 -6.524 1.00 96.62 86 ARG A N 1
ATOM 659 C CA . ARG A 1 86 ? 5.777 -3.937 -5.894 1.00 96.62 86 ARG A CA 1
ATOM 660 C C . ARG A 1 86 ? 6.184 -2.479 -5.737 1.00 96.62 86 ARG A C 1
ATOM 662 O O . ARG A 1 86 ? 5.875 -1.613 -6.546 1.00 96.62 86 ARG A O 1
ATOM 669 N N . GLY A 1 87 ? 6.947 -2.246 -4.679 1.00 93.06 87 GLY A N 1
ATOM 670 C CA . GLY A 1 87 ? 7.284 -0.923 -4.172 1.00 93.06 87 GLY A CA 1
ATOM 671 C C . GLY A 1 87 ? 6.830 -0.803 -2.716 1.00 93.06 87 GLY A C 1
ATOM 672 O O . GLY A 1 87 ? 6.498 -1.817 -2.108 1.00 93.06 87 GLY A O 1
ATOM 673 N N . PRO A 1 88 ? 6.831 0.396 -2.127 1.00 92.31 88 PRO A N 1
ATOM 674 C CA . PRO A 1 88 ? 7.471 1.610 -2.629 1.00 92.31 88 PRO A CA 1
ATOM 675 C C . PRO A 1 88 ? 8.987 1.437 -2.797 1.00 92.31 88 PRO A C 1
ATOM 677 O O . PRO A 1 88 ? 9.623 0.690 -2.065 1.00 92.31 88 PRO A O 1
ATOM 680 N N . PHE A 1 89 ? 9.602 2.170 -3.724 1.00 89.69 89 PHE A N 1
ATOM 681 C CA . PHE A 1 89 ? 11.070 2.198 -3.890 1.00 89.69 89 PHE A CA 1
ATOM 682 C C . PHE A 1 89 ? 11.718 3.447 -3.283 1.00 89.69 89 PHE A C 1
ATOM 684 O O . PHE A 1 89 ? 12.865 3.765 -3.568 1.00 89.69 89 PHE A O 1
ATOM 691 N N . VAL A 1 90 ? 10.976 4.161 -2.433 1.00 88.88 90 VAL A N 1
ATOM 692 C CA . VAL A 1 90 ? 11.475 5.322 -1.689 1.00 88.88 90 VAL A CA 1
ATOM 693 C C . VAL A 1 90 ? 11.665 4.935 -0.235 1.00 88.88 90 VAL A C 1
ATOM 695 O O . VAL A 1 90 ? 10.820 4.253 0.351 1.00 88.88 90 VAL A O 1
ATOM 698 N N . GLU A 1 91 ? 12.783 5.371 0.325 1.00 87.81 91 GLU A N 1
ATOM 699 C CA . GLU A 1 91 ? 13.169 5.110 1.704 1.00 87.81 91 GLU A CA 1
ATOM 700 C C . GLU A 1 91 ? 12.108 5.604 2.703 1.00 87.81 91 GLU A C 1
ATOM 702 O O . GLU A 1 91 ? 11.415 6.596 2.474 1.00 87.81 91 GLU A O 1
ATOM 707 N N . GLY A 1 92 ? 11.918 4.861 3.795 1.00 86.56 92 GLY A N 1
ATOM 708 C CA . GLY A 1 92 ? 10.955 5.188 4.855 1.00 86.56 92 GLY A CA 1
ATOM 709 C C . GLY A 1 92 ? 9.476 4.930 4.529 1.00 86.56 92 GLY A C 1
ATOM 710 O O . GLY A 1 92 ? 8.662 4.859 5.453 1.00 86.56 92 GLY A O 1
ATOM 711 N N . ARG A 1 93 ? 9.103 4.741 3.253 1.00 92.75 93 ARG A N 1
ATOM 712 C CA . ARG A 1 93 ? 7.758 4.274 2.873 1.00 92.75 93 ARG A CA 1
ATOM 713 C C . ARG A 1 93 ? 7.669 2.762 2.968 1.00 92.75 93 ARG A C 1
ATOM 715 O O . ARG A 1 93 ? 8.588 2.078 2.528 1.00 92.75 93 ARG A O 1
ATOM 722 N N . VAL A 1 94 ? 6.576 2.243 3.511 1.00 94.44 94 VAL A N 1
ATOM 723 C CA . VAL A 1 94 ? 6.317 0.803 3.672 1.00 94.44 94 VAL A CA 1
ATOM 724 C C . VAL A 1 94 ? 5.259 0.317 2.693 1.00 94.44 94 VAL A C 1
ATOM 726 O O . VAL A 1 94 ? 5.397 -0.785 2.168 1.00 94.44 94 VAL A O 1
ATOM 729 N N . ILE A 1 95 ? 4.255 1.142 2.394 1.00 95.00 95 ILE A N 1
ATOM 730 C CA . ILE A 1 95 ? 3.127 0.746 1.552 1.00 95.00 95 ILE A CA 1
ATOM 731 C C . ILE A 1 95 ? 2.651 1.902 0.667 1.00 95.00 95 ILE A C 1
ATOM 733 O O . ILE A 1 95 ? 2.583 3.047 1.118 1.00 95.00 95 ILE A O 1
ATOM 737 N N . ASP A 1 96 ? 2.308 1.590 -0.582 1.00 95.00 96 ASP A N 1
ATOM 738 C CA . ASP A 1 96 ? 1.649 2.520 -1.504 1.00 95.00 96 ASP A CA 1
ATOM 739 C C . ASP A 1 96 ? 0.238 1.994 -1.810 1.00 95.00 96 ASP A C 1
ATOM 741 O O . ASP A 1 96 ? 0.082 0.898 -2.344 1.00 95.00 96 ASP A O 1
ATOM 745 N N . LEU A 1 97 ? -0.790 2.750 -1.425 1.00 95.31 97 LEU A N 1
ATOM 746 C CA . LEU A 1 97 ? -2.204 2.420 -1.603 1.00 95.31 97 LEU A CA 1
ATOM 747 C C . LEU A 1 97 ? -2.723 2.859 -2.980 1.00 95.31 97 LEU A C 1
ATOM 749 O O . LEU A 1 97 ? -2.190 3.776 -3.611 1.00 95.31 97 LEU A O 1
ATOM 753 N N . SER A 1 98 ? -3.808 2.248 -3.440 1.00 93.50 98 SER A N 1
ATOM 754 C CA . SER A 1 98 ? -4.662 2.851 -4.464 1.00 93.50 98 SER A CA 1
ATOM 755 C C . SER A 1 98 ? -5.406 4.082 -3.910 1.00 93.50 98 SER A C 1
ATOM 757 O O . SER A 1 98 ? -5.229 4.475 -2.757 1.00 93.50 98 SER A O 1
ATOM 759 N N . ARG A 1 99 ? -6.207 4.746 -4.754 1.00 90.75 99 ARG A N 1
ATOM 760 C CA . ARG A 1 99 ? -6.942 5.969 -4.382 1.00 90.75 99 ARG A CA 1
ATOM 761 C C . ARG A 1 99 ? -8.241 5.682 -3.610 1.00 90.75 99 ARG A C 1
ATOM 763 O O . ARG A 1 99 ? -8.766 6.610 -3.001 1.00 90.75 99 ARG A O 1
ATOM 770 N N . ALA A 1 100 ? -8.783 4.473 -3.748 1.00 81.62 100 ALA A N 1
ATOM 771 C CA . ALA A 1 100 ? -10.101 4.072 -3.257 1.00 81.62 100 ALA A CA 1
ATOM 772 C C . ALA A 1 100 ? -10.270 4.201 -1.738 1.00 81.62 100 ALA A C 1
ATOM 774 O O . ALA A 1 100 ? -9.265 4.045 -1.009 1.00 81.62 100 ALA A O 1
#

Solvent-accessible surface area (backbone atoms only — not comparable to full-atom values): 6265 Å² total; per-residue (Å²): 116,74,36,73,86,88,86,87,85,84,92,81,88,85,95,66,89,65,78,76,75,74,77,79,82,78,86,74,74,39,29,73,52,61,57,64,78,89,50,54,74,36,72,33,78,70,67,47,69,37,52,49,77,40,62,34,26,17,26,72,77,69,56,74,70,42,75,42,79,47,54,42,65,86,78,72,46,70,48,71,30,31,26,46,29,65,24,49,91,49,87,73,42,51,35,30,31,36,70,90

pLDDT: mean 81.67, std 19.81, range [29.66, 97.5]

Nearest PDB structures (foldseek):
  4avr-assembly1_B  TM=9.897E-01  e=2.899E-08  Pseudomonas aeruginosa PAO1
  8kea-assembly1_C  TM=9.073E-01  e=2.757E-07  unclassified Caudoviricetes
  8v3w-assembly1_b  TM=6.886E-01  e=3.490E-02  Clostridioides difficile
  3lew-assembl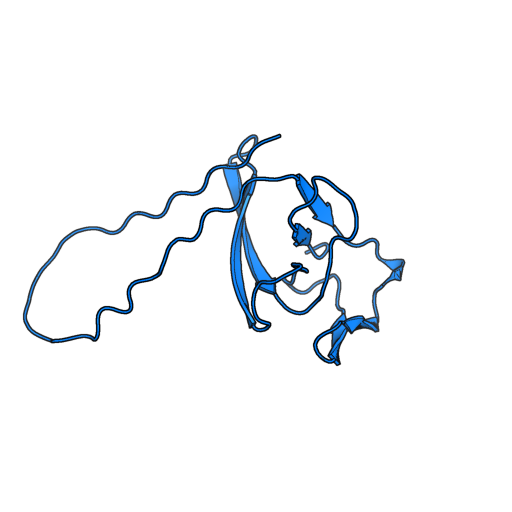y1_A  TM=4.026E-01  e=5.459E+00  Phocaeicola vulgatus ATCC 8482

Secondary structure (DSSP, 8-state):
--------------S--------------SEEEE--GGGTTSBPTTSPBP-TTSSEEE-SSSPTT-EEEEE-TTT--EEEEEEEE----STTEEEEE---

Sequence (100 aa):
MRARFLCAVVLAAILTPVLAFAQTEHELDGLASWYGGKFQGRLTANGEVFDTNQLTAAHRTLPFGTIVRVINPVSEQQVVVRINDRGPFVEGRVIDLSRA

Foldseek 3Di:
DWFDDDDDDDDDDDDDPPVPPPPPPDDDIFDEAADDPVQAQPAAPQRDGDDLPAQAKAFADDDFQDWDWDADRVVRDIDIGTYRHYDDPDPRYGMYTRND

Radius of gyration: 15.83 Å; Cα contacts (8 Å, |Δi|>4): 166; chains: 1; bounding box: 29×39×41 Å